Protein AF-A0A530AE31-F1 (afdb_monomer)

Solvent-accessible surface area (backbone atoms only — not comparable to full-atom values): 4579 Å² total; per-residue (Å²): 138,77,80,78,53,52,76,80,47,74,49,74,39,80,91,77,72,42,80,44,70,46,62,51,58,52,73,96,65,60,42,69,74,38,75,48,76,45,76,55,97,90,41,79,41,84,44,62,35,84,57,66,82,96,48,57,92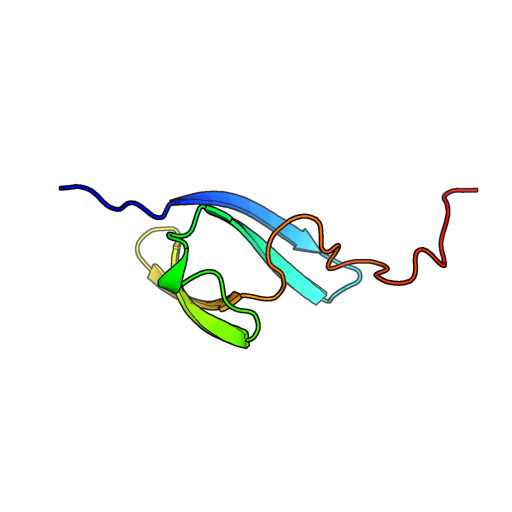,70,63,76,80,62,82,75,70,86,127

Sequence (67 aa):
LGRRSFTTSVAYGPTIGKNIALAYLPWPYAQEGRKLQVEYFGETYPVEVAGVGYKPLYDPENLKPRS

Nearest PDB structures (foldseek):
  1wsr-assembly1_A  TM=9.600E-01  e=7.223E-02  Homo sapiens
  3gir-assembly1_A  TM=8.232E-01  e=2.034E-01  Bartonella henselae
  6tcn-assembly2_B  TM=3.302E-01  e=2.229E+00  Homo sapiens
  6azx-assembly2_C  TM=3.111E-01  e=4.542E+00  Homo sapiens

Secondary structure (DSSP, 8-state):
---S-EEEEEEEETTTTEEEEEEE--GGG--TT-EEEEEETTEEEEEE----SS--SS-TT------

Radius of gyration: 13.47 Å; Cα contacts (8 Å, |Δi|>4): 79; chains: 1; bounding box: 34×26×37 Å

Mean predicted aligned error: 7.02 Å

Foldseek 3Di:
DDDQKDWDDWDQDVVVRDIDTDMDDPPVQQDFQRWDWDADPNDIDIDTNNHHDPQDPPPNVPPCDDD

Structure (mmCIF, N/CA/C/O backbone):
data_AF-A0A530AE31-F1
#
_entry.id   AF-A0A530AE31-F1
#
loop_
_atom_site.group_PDB
_atom_site.id
_atom_site.type_symbol
_atom_site.label_atom_id
_atom_site.label_alt_id
_atom_site.label_comp_id
_atom_site.label_asym_id
_atom_site.label_entity_id
_atom_site.label_seq_id
_atom_site.pdbx_PDB_ins_code
_atom_site.Cartn_x
_atom_site.Cartn_y
_atom_site.Cartn_z
_atom_site.occupancy
_atom_site.B_iso_or_equiv
_atom_site.auth_seq_id
_atom_site.auth_comp_id
_atom_site.auth_asym_id
_atom_site.auth_atom_id
_atom_site.pdbx_PDB_model_num
ATOM 1 N N . LEU A 1 1 ? -10.038 -1.863 22.066 1.00 52.97 1 LEU A N 1
ATOM 2 C CA . LEU A 1 1 ? -10.125 -2.452 20.709 1.00 52.97 1 LEU A CA 1
ATOM 3 C C . LEU A 1 1 ? -9.428 -1.478 19.752 1.00 52.97 1 LEU A C 1
ATOM 5 O O . LEU A 1 1 ? -10.023 -0.478 19.388 1.00 52.97 1 LEU A O 1
ATOM 9 N N . GLY A 1 2 ? -8.127 -1.656 19.503 1.00 74.19 2 GLY A N 1
ATOM 10 C CA . GLY A 1 2 ? -7.309 -0.680 18.763 1.00 74.19 2 GLY A CA 1
ATOM 11 C C . GLY A 1 2 ? -7.413 -0.812 17.240 1.00 74.19 2 GLY A C 1
ATOM 12 O O . GLY A 1 2 ? -8.044 -1.743 16.730 1.00 74.19 2 GLY A O 1
ATOM 13 N N . ARG A 1 3 ? -6.751 0.097 16.512 1.00 75.62 3 ARG A 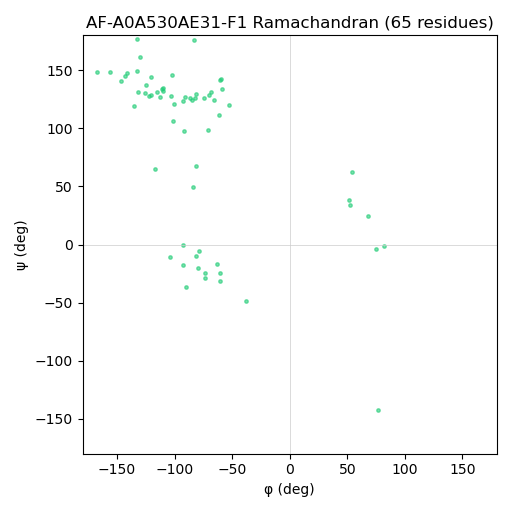N 1
ATOM 14 C CA . ARG A 1 3 ? -6.581 -0.002 15.054 1.00 75.62 3 ARG A CA 1
ATOM 15 C C . ARG A 1 3 ? -5.796 -1.284 14.751 1.00 75.62 3 ARG A C 1
ATOM 17 O O . ARG A 1 3 ? -4.628 -1.401 15.100 1.00 75.62 3 ARG A O 1
ATOM 24 N N . ARG A 1 4 ? -6.455 -2.264 14.126 1.00 78.81 4 ARG A N 1
ATOM 25 C CA . ARG A 1 4 ? -5.821 -3.524 13.682 1.00 78.81 4 ARG A CA 1
ATOM 26 C C . ARG A 1 4 ? -5.023 -3.363 12.387 1.00 78.81 4 ARG A C 1
ATOM 28 O O . ARG A 1 4 ? -4.397 -4.317 11.943 1.00 78.81 4 ARG A O 1
ATOM 35 N N . SER A 1 5 ? -5.085 -2.182 11.780 1.00 83.38 5 SER A N 1
ATOM 36 C CA . SER A 1 5 ? -4.334 -1.815 10.589 1.00 83.38 5 SER A CA 1
ATOM 37 C C . SER A 1 5 ? -3.274 -0.782 10.933 1.00 83.38 5 SER A C 1
ATOM 39 O O . SER A 1 5 ? -3.594 0.230 11.563 1.00 83.38 5 SER A O 1
ATOM 41 N N . PHE A 1 6 ? -2.047 -1.007 10.481 1.00 85.38 6 PHE A N 1
ATOM 42 C CA . PHE A 1 6 ? -0.953 -0.054 10.628 1.00 85.38 6 PHE A CA 1
ATOM 43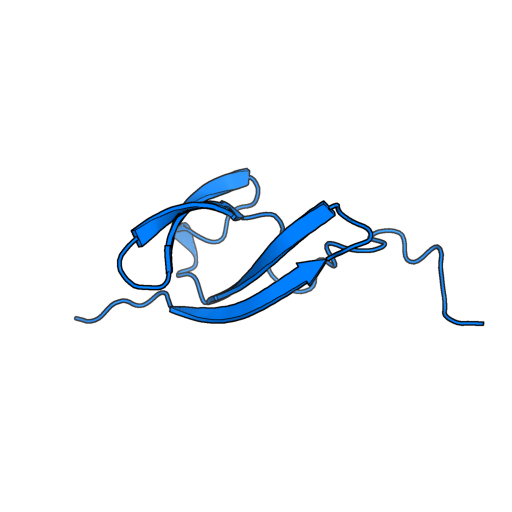 C C . PHE A 1 6 ? -0.022 -0.126 9.421 1.00 85.38 6 PHE A C 1
ATOM 45 O O . PHE A 1 6 ? 0.252 -1.203 8.886 1.00 85.38 6 PHE A O 1
ATOM 52 N N . THR A 1 7 ? 0.447 1.043 9.000 1.00 87.69 7 THR A N 1
ATOM 53 C CA . THR A 1 7 ? 1.468 1.189 7.964 1.00 87.69 7 THR A CA 1
ATOM 54 C C . THR A 1 7 ? 2.833 0.987 8.609 1.00 87.69 7 THR A C 1
ATOM 56 O O . THR A 1 7 ? 3.145 1.636 9.604 1.00 87.69 7 THR A O 1
ATOM 59 N N . THR A 1 8 ? 3.638 0.073 8.078 1.00 86.19 8 THR A N 1
ATOM 60 C CA . THR A 1 8 ? 4.978 -0.229 8.599 1.00 86.19 8 THR A CA 1
ATOM 61 C C . THR A 1 8 ? 6.050 0.624 7.950 1.00 86.19 8 THR A C 1
ATOM 63 O O . THR A 1 8 ? 7.028 0.994 8.595 1.00 86.19 8 THR A O 1
ATOM 66 N N . SER A 1 9 ? 5.912 0.911 6.658 1.00 85.94 9 SER A N 1
ATOM 67 C CA . SER A 1 9 ? 6.917 1.639 5.886 1.00 85.94 9 SER A CA 1
ATOM 68 C C . SER A 1 9 ? 6.276 2.313 4.683 1.00 85.94 9 SER A C 1
ATOM 70 O O . SER A 1 9 ? 5.325 1.786 4.109 1.00 85.94 9 SER A O 1
ATOM 72 N N . VAL A 1 10 ? 6.816 3.462 4.285 1.00 88.69 10 VAL A N 1
ATOM 73 C CA . VAL A 1 10 ? 6.417 4.187 3.075 1.00 88.69 10 VAL A CA 1
ATOM 74 C C . VAL A 1 10 ? 7.680 4.560 2.311 1.00 88.69 10 VAL A C 1
ATOM 76 O O . VAL A 1 10 ? 8.624 5.079 2.900 1.00 88.69 10 VAL A O 1
ATOM 79 N N . ALA A 1 11 ? 7.707 4.276 1.014 1.00 87.38 11 ALA A N 1
ATOM 80 C CA . ALA A 1 11 ? 8.816 4.597 0.129 1.00 87.38 11 ALA A CA 1
ATOM 81 C C . ALA A 1 11 ? 8.293 5.053 -1.235 1.00 87.38 11 ALA A C 1
ATOM 83 O O . ALA A 1 11 ? 7.265 4.576 -1.713 1.00 87.38 11 ALA A O 1
ATOM 84 N N . TYR A 1 12 ? 9.014 5.961 -1.889 1.00 86.81 12 TYR A N 1
ATOM 85 C CA . TYR A 1 12 ? 8.708 6.351 -3.261 1.00 86.81 12 TYR A CA 1
ATOM 86 C C . TYR A 1 12 ? 9.355 5.369 -4.238 1.00 86.81 12 TYR A C 1
ATOM 88 O O . TYR A 1 12 ? 10.566 5.155 -4.194 1.00 86.81 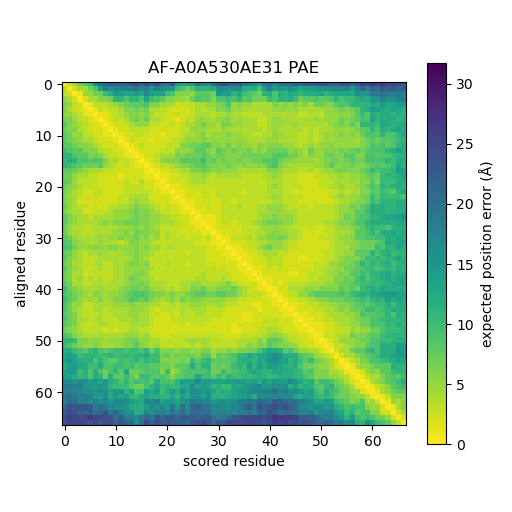12 TYR A O 1
ATOM 96 N N . GLY A 1 13 ? 8.553 4.766 -5.117 1.00 86.62 13 GLY A N 1
ATOM 97 C CA . GLY A 1 13 ? 9.039 3.900 -6.186 1.00 86.62 13 GLY A CA 1
ATOM 98 C C . GLY A 1 13 ? 9.274 4.711 -7.461 1.00 86.62 13 GLY A C 1
ATOM 99 O O . GLY A 1 13 ? 8.307 4.915 -8.198 1.00 86.62 13 GLY A O 1
ATOM 100 N N . PRO A 1 14 ? 10.510 5.147 -7.779 1.00 83.62 14 PRO A N 1
ATOM 101 C CA . PRO A 1 14 ? 10.767 6.030 -8.921 1.00 83.62 14 PRO A CA 1
ATOM 102 C C . PRO A 1 14 ? 10.364 5.405 -10.259 1.00 83.62 14 PRO A C 1
ATOM 104 O O . PRO A 1 14 ? 9.909 6.112 -11.148 1.00 83.62 14 PRO A O 1
ATOM 107 N N . THR A 1 15 ? 10.460 4.079 -10.395 1.00 80.75 15 THR A N 1
ATOM 108 C CA . THR A 1 15 ? 10.070 3.382 -11.629 1.00 80.75 15 THR A CA 1
ATOM 109 C C . THR A 1 15 ? 8.557 3.296 -11.831 1.00 80.75 15 THR A C 1
ATOM 111 O O . THR A 1 15 ? 8.096 3.254 -12.964 1.00 80.75 15 THR A O 1
ATOM 114 N N . ILE A 1 16 ? 7.781 3.2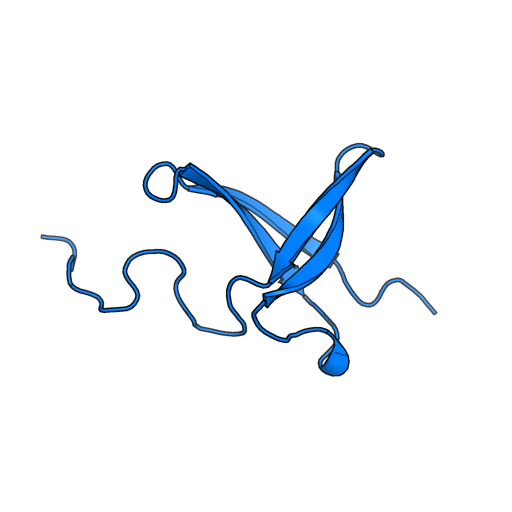74 -10.746 1.00 79.44 16 ILE A N 1
ATOM 115 C CA . ILE A 1 16 ? 6.309 3.228 -10.793 1.00 79.44 16 ILE A CA 1
ATOM 116 C C . ILE A 1 16 ? 5.729 4.655 -10.750 1.00 79.44 16 ILE A C 1
ATOM 118 O O . ILE A 1 16 ? 4.573 4.867 -11.110 1.00 79.44 16 ILE A O 1
ATOM 122 N N . GLY A 1 17 ? 6.524 5.642 -10.319 1.00 85.00 17 GLY A N 1
ATOM 123 C CA . GLY A 1 17 ? 6.100 7.034 -10.168 1.00 85.00 17 GLY A CA 1
ATOM 124 C C . GLY A 1 17 ? 5.075 7.231 -9.050 1.00 85.00 17 GLY A C 1
ATOM 125 O O . GLY A 1 17 ? 4.265 8.152 -9.108 1.00 85.00 17 GLY A O 1
ATOM 126 N N . LYS A 1 18 ? 5.051 6.334 -8.055 1.00 86.50 18 LYS A N 1
ATOM 127 C CA . LYS A 1 18 ? 4.050 6.322 -6.978 1.00 86.50 18 LYS A CA 1
ATOM 128 C C . LYS A 1 18 ? 4.702 6.165 -5.609 1.00 86.50 18 LYS A C 1
ATOM 130 O O . LYS A 1 18 ? 5.720 5.489 -5.460 1.00 86.50 18 LYS A O 1
ATOM 135 N N . ASN A 1 19 ? 4.062 6.752 -4.599 1.00 88.12 19 ASN A N 1
ATOM 136 C CA . ASN A 1 19 ? 4.342 6.448 -3.199 1.00 88.12 19 ASN A CA 1
ATOM 137 C C . ASN A 1 19 ? 3.751 5.078 -2.859 1.00 88.12 19 ASN A C 1
ATOM 139 O O . ASN A 1 19 ? 2.568 4.832 -3.087 1.00 88.12 19 ASN A O 1
ATOM 143 N N . ILE A 1 20 ? 4.583 4.192 -2.327 1.00 89.06 20 ILE A N 1
ATOM 144 C CA . ILE A 1 20 ? 4.238 2.818 -1.984 1.00 89.06 20 ILE A CA 1
ATOM 145 C C . ILE A 1 20 ? 4.298 2.690 -0.470 1.00 89.06 20 ILE A C 1
ATOM 147 O O . ILE A 1 20 ? 5.306 3.020 0.152 1.00 89.06 20 ILE A O 1
ATOM 151 N N . ALA A 1 21 ? 3.217 2.194 0.119 1.00 89.62 21 ALA A N 1
ATOM 152 C CA . ALA A 1 21 ? 3.123 1.939 1.544 1.00 89.62 21 ALA A CA 1
ATOM 153 C C . ALA A 1 21 ? 2.964 0.437 1.793 1.00 89.62 21 ALA A C 1
ATOM 155 O O . ALA A 1 21 ? 2.115 -0.213 1.185 1.00 89.62 21 ALA A O 1
ATOM 156 N N . LEU A 1 22 ? 3.764 -0.102 2.710 1.00 88.69 22 LEU A N 1
ATOM 157 C CA . LEU A 1 22 ? 3.565 -1.430 3.273 1.00 88.69 22 LEU A CA 1
ATOM 158 C C . LEU A 1 22 ? 2.696 -1.292 4.517 1.00 88.69 22 LEU A C 1
ATOM 160 O O . LEU A 1 22 ? 2.998 -0.500 5.410 1.00 88.69 22 LEU A O 1
ATOM 164 N N . ALA A 1 23 ? 1.607 -2.052 4.572 1.00 89.62 23 ALA A N 1
ATOM 165 C CA . ALA A 1 23 ? 0.675 -2.010 5.684 1.00 89.62 23 ALA A CA 1
ATOM 166 C C . ALA A 1 23 ? 0.127 -3.398 5.998 1.00 89.62 23 ALA A C 1
ATOM 168 O O . ALA A 1 23 ? -0.143 -4.197 5.101 1.00 89.62 23 ALA A O 1
ATOM 169 N N . TYR A 1 24 ? -0.094 -3.651 7.284 1.00 88.75 24 TYR A N 1
ATOM 170 C CA . TYR A 1 24 ? -0.896 -4.782 7.719 1.00 88.75 24 TYR A CA 1
ATOM 171 C C . TYR A 1 24 ? -2.360 -4.366 7.736 1.00 88.75 24 TYR A C 1
ATOM 173 O O . TYR A 1 24 ? -2.730 -3.367 8.354 1.00 88.75 24 TYR A O 1
ATOM 181 N N . LEU A 1 25 ? -3.194 -5.137 7.044 1.00 88.25 25 LEU A N 1
ATOM 182 C CA . LEU A 1 25 ? -4.634 -4.936 6.963 1.00 88.25 25 LEU A CA 1
ATOM 183 C C . LEU A 1 25 ? -5.346 -6.185 7.493 1.00 88.25 25 LEU A C 1
ATOM 185 O O . LEU A 1 25 ? -4.880 -7.300 7.250 1.00 88.25 25 LEU A O 1
ATOM 189 N N . PRO A 1 26 ? -6.491 -6.042 8.182 1.00 89.19 26 PRO A N 1
ATOM 190 C CA . PRO A 1 26 ? -7.339 -7.187 8.465 1.00 89.19 26 PRO A CA 1
ATOM 191 C C . PRO A 1 26 ? -7.786 -7.841 7.154 1.00 89.19 26 PRO A C 1
ATOM 193 O O . PRO A 1 26 ? -8.128 -7.139 6.203 1.00 89.19 26 PRO A O 1
ATOM 196 N N . TRP A 1 27 ? -7.865 -9.173 7.147 1.00 85.75 27 TRP A N 1
ATOM 197 C CA . TRP A 1 27 ? -8.292 -9.988 6.003 1.00 85.75 27 TRP A CA 1
ATOM 198 C C . TRP A 1 27 ? -9.446 -9.410 5.154 1.00 85.75 27 TRP A C 1
ATOM 200 O O . TRP A 1 27 ? -9.276 -9.313 3.942 1.00 85.75 27 TRP A O 1
ATOM 210 N N . PRO A 1 28 ? -10.581 -8.939 5.722 1.00 87.06 28 PRO A N 1
ATOM 211 C CA . PRO A 1 28 ? -11.684 -8.396 4.917 1.00 87.06 28 PRO A CA 1
ATOM 212 C C . PRO A 1 28 ? -11.343 -7.127 4.113 1.00 87.06 28 PRO A C 1
ATOM 214 O O . PRO A 1 28 ? -12.088 -6.773 3.202 1.00 87.06 28 PRO A O 1
ATOM 217 N N . TYR A 1 29 ? -10.248 -6.436 4.438 1.00 85.62 29 TYR A N 1
ATOM 218 C CA . TYR A 1 29 ? -9.785 -5.232 3.739 1.00 85.62 29 TYR A CA 1
ATOM 219 C C . TYR A 1 29 ? -8.584 -5.489 2.822 1.00 85.62 29 TYR A C 1
ATOM 221 O O . TYR A 1 29 ? -8.241 -4.619 2.025 1.00 85.62 29 TYR A O 1
ATOM 229 N N . ALA A 1 30 ? -7.953 -6.662 2.915 1.00 86.75 30 ALA A N 1
ATOM 230 C CA . ALA A 1 30 ? -6.818 -7.064 2.091 1.00 86.75 30 ALA A CA 1
ATOM 231 C C . ALA A 1 30 ? -7.314 -7.571 0.721 1.00 86.75 30 ALA A C 1
ATOM 233 O O . ALA A 1 30 ? -7.244 -8.754 0.401 1.00 86.75 30 ALA A O 1
ATOM 234 N N . GLN A 1 31 ? -7.873 -6.658 -0.076 1.00 88.31 31 GLN A N 1
ATOM 235 C CA . GLN A 1 31 ? -8.398 -6.918 -1.418 1.00 88.31 31 GLN A CA 1
ATOM 236 C C . GLN A 1 31 ? -7.748 -5.949 -2.401 1.00 88.31 31 GLN A C 1
ATOM 238 O O . GLN A 1 31 ? -7.737 -4.749 -2.146 1.00 88.31 31 GLN A O 1
ATOM 243 N N . GLU A 1 32 ? -7.226 -6.447 -3.518 1.00 88.62 32 GLU A N 1
ATOM 244 C CA . GLU A 1 32 ? -6.656 -5.595 -4.570 1.00 88.62 32 GLU A CA 1
ATOM 245 C C . GLU A 1 32 ? -7.699 -4.628 -5.141 1.00 88.62 32 GLU A C 1
ATOM 247 O O . GLU A 1 32 ? -8.878 -4.960 -5.257 1.00 88.62 32 GLU A O 1
ATOM 252 N N . GLY A 1 33 ? -7.277 -3.400 -5.442 1.00 88.44 33 GLY A N 1
ATOM 253 C CA . GLY A 1 33 ? -8.162 -2.329 -5.910 1.00 88.44 33 GLY A CA 1
ATOM 254 C C . GLY A 1 33 ? -9.033 -1.700 -4.816 1.00 88.44 33 GLY A C 1
ATOM 255 O O . GLY A 1 33 ? -9.752 -0.728 -5.063 1.00 88.44 33 GLY A O 1
ATOM 256 N N . ARG A 1 34 ? -8.980 -2.211 -3.577 1.00 90.88 34 ARG A N 1
ATOM 257 C CA . ARG A 1 34 ? -9.703 -1.622 -2.447 1.00 90.88 34 ARG A CA 1
ATOM 258 C C . ARG A 1 34 ? -9.141 -0.237 -2.145 1.00 90.88 34 ARG A C 1
ATOM 260 O O . ARG A 1 34 ? -7.960 -0.089 -1.836 1.00 90.88 34 ARG A O 1
ATOM 267 N N . LYS A 1 35 ? -10.016 0.766 -2.149 1.00 91.94 35 LYS A N 1
ATOM 268 C CA . LYS A 1 35 ? -9.685 2.120 -1.701 1.00 91.94 35 LYS A CA 1
ATOM 269 C C . LYS A 1 35 ? -9.765 2.204 -0.183 1.00 91.94 35 LYS A C 1
ATOM 271 O O . LYS A 1 35 ? -10.760 1.798 0.420 1.00 91.94 35 LYS A O 1
ATOM 276 N N . LEU A 1 36 ? -8.711 2.727 0.421 1.00 90.50 36 LEU A N 1
ATOM 277 C CA . LEU A 1 36 ? -8.577 2.947 1.853 1.00 90.50 36 LEU A CA 1
ATOM 278 C C . LEU A 1 36 ? -8.047 4.360 2.099 1.00 90.50 36 LEU A C 1
ATOM 280 O O . LEU A 1 36 ? -7.766 5.122 1.176 1.00 90.50 36 LEU A O 1
ATOM 284 N N . GLN A 1 37 ? -7.938 4.709 3.372 1.00 91.19 37 GLN A N 1
ATOM 285 C CA . GLN A 1 37 ? -7.419 5.989 3.822 1.00 91.19 37 GLN A CA 1
ATOM 286 C C . GLN A 1 37 ? -6.228 5.732 4.737 1.00 91.19 37 GLN A C 1
ATOM 288 O O . GLN A 1 37 ? -6.333 4.943 5.680 1.00 91.19 37 GLN A O 1
ATOM 293 N N . VAL A 1 38 ? -5.104 6.379 4.442 1.00 89.81 38 VAL A N 1
ATOM 294 C CA . VAL A 1 38 ? -3.903 6.353 5.280 1.00 89.81 38 VAL A CA 1
ATOM 295 C C . VAL A 1 38 ? -3.719 7.724 5.889 1.00 89.81 38 VAL A C 1
ATOM 297 O O . VAL A 1 38 ? -3.822 8.739 5.212 1.00 89.81 38 VAL A O 1
ATOM 300 N N . GLU A 1 39 ? -3.441 7.734 7.181 1.00 89.00 39 GLU A N 1
ATOM 301 C CA . GLU A 1 39 ? -3.101 8.943 7.907 1.00 89.00 39 GLU A CA 1
ATOM 302 C C . GLU A 1 39 ? -1.581 9.102 7.909 1.00 89.00 39 GLU A C 1
ATOM 304 O O . GLU A 1 39 ? -0.856 8.195 8.326 1.00 89.00 39 GLU A O 1
ATOM 309 N N . TYR A 1 40 ? -1.100 10.235 7.413 1.00 86.44 40 TYR A N 1
ATOM 310 C CA . TYR A 1 40 ? 0.313 10.573 7.335 1.00 86.44 40 TYR A CA 1
ATOM 311 C C . TYR A 1 40 ? 0.488 12.014 7.814 1.00 86.44 40 TYR A C 1
ATOM 313 O O . TYR A 1 40 ? -0.120 12.926 7.264 1.00 86.44 40 TYR A O 1
ATO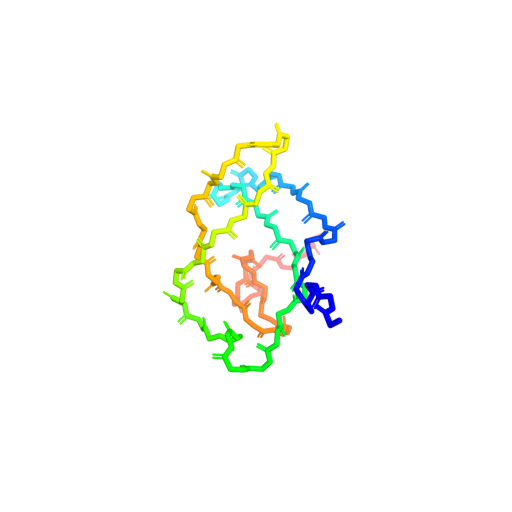M 321 N N . PHE A 1 41 ? 1.265 12.208 8.885 1.00 86.00 41 PHE A N 1
ATOM 322 C CA . PHE A 1 41 ? 1.442 13.510 9.549 1.00 86.00 41 PHE A CA 1
ATOM 323 C C . PHE A 1 41 ? 0.130 14.227 9.941 1.00 86.00 41 PHE A C 1
ATOM 325 O O . PHE A 1 41 ? 0.055 15.449 9.929 1.00 86.00 41 PHE A O 1
ATOM 332 N N . GLY A 1 42 ? -0.905 13.469 10.321 1.00 88.38 42 GLY A N 1
ATOM 333 C CA . GLY A 1 42 ? -2.208 14.017 10.725 1.00 88.38 42 GLY A CA 1
ATOM 334 C C . GLY A 1 42 ? -3.132 14.380 9.558 1.00 88.38 42 GLY A C 1
ATOM 335 O O . GLY A 1 42 ? -4.278 14.764 9.780 1.00 88.38 42 GLY A O 1
ATOM 336 N N . GLU A 1 43 ? -2.675 14.202 8.320 1.00 90.12 43 GLU A N 1
ATOM 337 C CA . GLU A 1 43 ? -3.495 14.348 7.124 1.00 90.12 43 GLU A CA 1
ATOM 338 C C . GLU A 1 43 ? -3.907 12.984 6.576 1.00 90.12 43 GLU A C 1
ATOM 340 O O . GLU A 1 43 ? -3.174 11.998 6.664 1.00 90.12 43 GLU A O 1
ATOM 345 N N . THR A 1 44 ? -5.110 12.919 6.007 1.00 91.06 44 THR A N 1
ATOM 346 C CA . THR A 1 44 ? -5.655 11.680 5.450 1.00 91.06 44 THR A CA 1
ATOM 347 C C . THR A 1 44 ? -5.494 11.670 3.939 1.00 91.06 44 THR A C 1
ATOM 349 O O . THR A 1 44 ? -6.044 12.51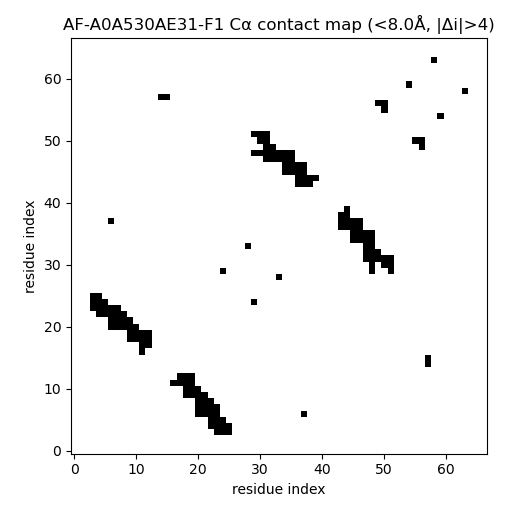9 3.241 1.00 91.06 44 THR A O 1
ATOM 352 N N . TYR A 1 45 ? -4.784 10.670 3.433 1.00 90.06 45 TYR A N 1
ATOM 353 C CA . TYR A 1 45 ? -4.532 10.478 2.015 1.00 90.06 45 TYR A CA 1
ATOM 354 C C . TYR A 1 45 ? -5.301 9.259 1.494 1.00 90.06 45 TYR A C 1
ATOM 356 O O . TYR A 1 45 ? -5.283 8.196 2.132 1.00 90.06 45 TYR A O 1
ATOM 364 N N . PRO A 1 46 ? -5.974 9.372 0.334 1.00 91.88 46 PRO A N 1
ATOM 365 C CA . PRO A 1 46 ? -6.583 8.224 -0.313 1.00 91.88 46 PRO A CA 1
ATOM 366 C C . PRO A 1 46 ? -5.487 7.294 -0.837 1.00 91.88 46 PRO A C 1
ATOM 368 O O . PRO A 1 46 ? -4.555 7.726 -1.515 1.00 91.88 46 PRO A O 1
ATOM 371 N N . VAL A 1 47 ? -5.616 6.006 -0.541 1.00 92.12 47 VAL A N 1
ATOM 372 C CA . VAL A 1 47 ? -4.712 4.965 -1.034 1.00 92.12 47 VAL A CA 1
ATOM 373 C C . VAL A 1 47 ? -5.502 3.816 -1.636 1.00 92.12 47 VAL A C 1
ATOM 375 O O . VAL A 1 47 ? -6.685 3.628 -1.353 1.00 92.12 47 VAL A O 1
ATOM 378 N N . GLU A 1 48 ? -4.828 3.019 -2.450 1.00 92.69 48 GLU A N 1
ATOM 379 C CA . GLU A 1 48 ? -5.386 1.819 -3.055 1.00 92.69 48 GLU A CA 1
ATOM 380 C C . GLU A 1 48 ? -4.498 0.625 -2.722 1.00 92.69 48 GLU A C 1
ATOM 382 O O . GLU A 1 48 ? -3.269 0.718 -2.763 1.00 92.69 48 GLU A O 1
ATOM 387 N N . VAL A 1 49 ? -5.119 -0.502 -2.379 1.00 91.12 49 VAL A N 1
ATOM 388 C CA . VAL A 1 49 ? -4.405 -1.762 -2.171 1.00 91.12 49 VAL A CA 1
ATOM 389 C C . VAL A 1 49 ? -3.932 -2.270 -3.529 1.00 91.12 49 VAL A C 1
ATOM 391 O O . VAL A 1 49 ? -4.690 -2.872 -4.285 1.00 91.12 49 VAL A O 1
ATOM 394 N N . ALA A 1 50 ? -2.667 -2.004 -3.838 1.00 86.75 50 ALA A N 1
ATOM 395 C CA . ALA A 1 50 ? -2.073 -2.374 -5.117 1.00 86.75 50 ALA A CA 1
ATOM 396 C C . ALA A 1 50 ? -1.659 -3.860 -5.190 1.00 86.75 50 ALA A C 1
ATOM 398 O O . ALA A 1 50 ? -1.506 -4.401 -6.278 1.00 86.75 50 ALA A O 1
ATOM 399 N N . GLY A 1 51 ? -1.487 -4.529 -4.046 1.00 85.94 51 GLY A N 1
ATOM 400 C CA . GLY A 1 51 ? -1.132 -5.946 -3.972 1.00 85.94 51 GLY A CA 1
ATOM 401 C C . GLY A 1 51 ? -1.314 -6.498 -2.562 1.00 85.94 51 GLY A C 1
ATOM 402 O O . GLY A 1 51 ? -1.163 -5.768 -1.580 1.00 85.94 51 GLY A O 1
ATOM 403 N N . VAL A 1 52 ? -1.654 -7.783 -2.459 1.00 84.62 52 VAL A N 1
ATOM 404 C CA . VAL A 1 52 ? -1.806 -8.492 -1.179 1.00 84.62 52 VAL A CA 1
ATOM 405 C C . VAL A 1 52 ? -0.829 -9.666 -1.135 1.00 84.62 52 VAL A C 1
ATOM 407 O O . VAL A 1 52 ? -0.793 -10.490 -2.047 1.00 84.62 52 VAL A O 1
ATOM 410 N N . GLY A 1 53 ? -0.040 -9.759 -0.062 1.00 80.94 53 GLY A N 1
ATOM 411 C CA . GLY A 1 53 ? 0.962 -10.815 0.106 1.00 80.94 53 GLY A CA 1
ATOM 412 C C . GLY A 1 53 ? 2.227 -10.582 -0.728 1.00 80.94 53 GLY A C 1
ATOM 413 O O . GLY A 1 53 ? 2.688 -9.452 -0.867 1.00 80.94 53 GLY A O 1
ATOM 414 N N . TYR A 1 54 ? 2.807 -11.657 -1.269 1.00 68.38 54 TYR A N 1
ATOM 415 C CA . TYR A 1 54 ? 4.046 -11.628 -2.061 1.00 68.38 54 TYR A CA 1
ATOM 416 C C . TYR A 1 54 ? 3.781 -11.275 -3.535 1.00 68.38 54 TYR A C 1
ATOM 418 O O . TYR A 1 54 ? 4.203 -11.977 -4.449 1.00 68.38 54 TYR A O 1
ATOM 426 N N . LYS A 1 55 ? 3.024 -10.204 -3.778 1.00 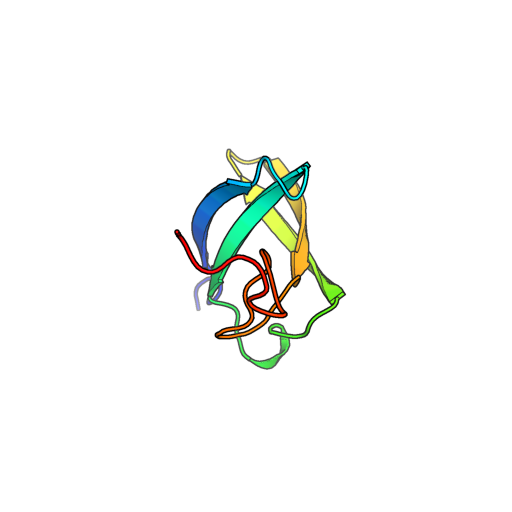70.25 55 LYS A N 1
ATOM 427 C CA . LYS A 1 55 ? 2.839 -9.657 -5.124 1.00 70.25 55 LYS A CA 1
ATOM 428 C C . LYS A 1 55 ? 3.732 -8.430 -5.283 1.00 70.25 55 LYS A C 1
ATOM 430 O O . LYS A 1 55 ? 3.440 -7.395 -4.678 1.00 70.25 55 LYS A O 1
ATOM 435 N N . PRO A 1 56 ? 4.836 -8.531 -6.038 1.00 65.88 56 PRO A N 1
ATOM 436 C CA . PRO A 1 56 ? 5.716 -7.398 -6.239 1.00 65.88 56 PRO A CA 1
ATOM 437 C C . PRO A 1 56 ? 5.019 -6.362 -7.129 1.00 65.88 56 PRO A C 1
ATOM 439 O O . PRO A 1 56 ? 4.500 -6.672 -8.197 1.00 65.88 56 PRO A O 1
ATOM 442 N N . LEU A 1 57 ? 5.000 -5.110 -6.670 1.00 69.38 57 LEU A N 1
ATOM 443 C CA . LEU A 1 57 ? 4.482 -3.987 -7.463 1.00 69.38 57 LEU A CA 1
ATOM 444 C C . LEU A 1 57 ? 5.443 -3.589 -8.587 1.00 69.38 57 LEU A C 1
ATOM 446 O O . LEU A 1 57 ? 5.032 -3.005 -9.584 1.00 69.38 57 LEU A O 1
ATOM 450 N N . TYR A 1 58 ? 6.726 -3.891 -8.405 1.00 61.78 58 TYR A N 1
ATOM 451 C CA . TYR A 1 58 ? 7.774 -3.689 -9.390 1.00 61.78 58 TYR A CA 1
ATOM 452 C C . TYR A 1 58 ? 8.128 -5.032 -10.025 1.00 61.78 58 TYR A C 1
ATOM 454 O O . TYR A 1 58 ? 8.445 -5.970 -9.303 1.00 61.78 58 TYR A O 1
ATOM 462 N N . ASP A 1 59 ? 8.106 -5.085 -11.357 1.00 66.12 59 ASP A N 1
ATOM 463 C CA . ASP A 1 59 ? 8.473 -6.262 -12.152 1.00 66.12 59 ASP A CA 1
ATOM 464 C C . ASP A 1 59 ? 7.701 -7.551 -11.776 1.00 66.12 59 ASP A C 1
ATOM 466 O O . ASP A 1 59 ? 8.296 -8.535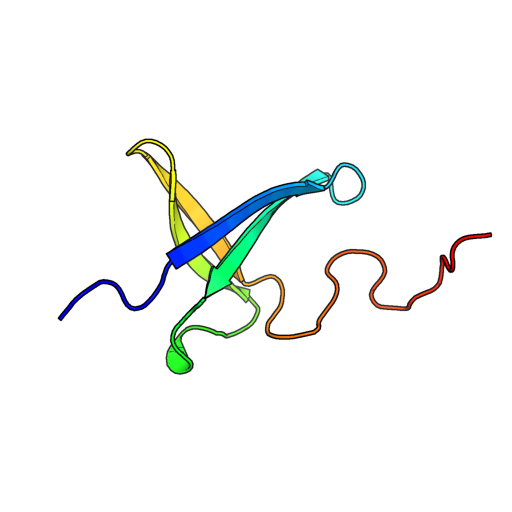 -11.337 1.00 66.12 59 ASP A O 1
ATOM 470 N N . PRO A 1 60 ? 6.360 -7.569 -11.937 1.00 64.31 60 PRO A N 1
ATOM 471 C CA . PRO A 1 60 ? 5.536 -8.740 -11.619 1.00 64.31 60 PRO A CA 1
ATOM 472 C C . PRO A 1 60 ? 5.892 -9.984 -12.443 1.00 64.31 60 PRO A C 1
ATOM 474 O O . PRO A 1 60 ? 5.653 -11.102 -11.993 1.00 64.31 60 PRO A O 1
ATOM 477 N N . GLU A 1 61 ? 6.475 -9.793 -13.627 1.00 69.06 61 GLU A N 1
ATOM 478 C CA . GLU A 1 61 ? 6.910 -10.864 -14.527 1.00 69.06 61 GLU A CA 1
ATOM 479 C C . GLU A 1 61 ? 8.383 -11.261 -14.316 1.00 69.06 61 GLU A C 1
ATOM 481 O O . GLU A 1 61 ? 8.864 -12.183 -14.972 1.00 69.06 61 GLU A O 1
ATOM 486 N N . ASN A 1 62 ? 9.088 -10.609 -13.379 1.00 63.78 62 ASN A N 1
ATOM 487 C CA . ASN A 1 62 ? 10.497 -10.858 -13.061 1.00 63.78 62 ASN A CA 1
ATOM 488 C C . ASN A 1 62 ? 11.408 -10.838 -14.309 1.00 63.78 62 ASN A C 1
ATOM 490 O O . ASN A 1 62 ? 12.320 -11.654 -14.457 1.00 63.78 62 ASN A O 1
ATOM 494 N N . LEU A 1 63 ? 11.127 -9.925 -15.242 1.00 67.06 63 LEU A N 1
ATOM 495 C CA . LEU A 1 63 ? 11.816 -9.805 -16.528 1.00 67.06 63 LEU A CA 1
ATOM 496 C C . LEU A 1 63 ? 13.141 -9.044 -16.421 1.00 67.06 63 LEU A C 1
ATOM 498 O O . LEU A 1 63 ? 13.915 -9.022 -17.380 1.00 67.06 63 LEU A O 1
ATOM 502 N N . LYS A 1 64 ? 13.427 -8.419 -15.273 1.00 63.59 64 LYS A N 1
ATOM 503 C CA . LYS A 1 64 ? 14.690 -7.731 -14.987 1.00 63.59 64 LYS A CA 1
ATOM 504 C C . LYS A 1 64 ? 15.421 -8.394 -13.817 1.00 63.59 64 LYS A C 1
ATOM 506 O O . LYS A 1 64 ? 15.623 -7.750 -12.780 1.00 63.59 64 LYS A O 1
ATOM 511 N N . PRO A 1 65 ? 15.876 -9.654 -13.965 1.00 62.09 65 PRO A N 1
ATOM 512 C CA . PRO A 1 65 ? 16.824 -10.211 -13.017 1.00 62.09 65 PRO A CA 1
ATOM 513 C C . PRO A 1 65 ? 18.077 -9.327 -13.022 1.00 62.09 65 PRO A C 1
ATOM 515 O O . PRO A 1 65 ? 18.556 -8.909 -14.078 1.00 62.09 65 PRO A O 1
ATOM 518 N N . ARG A 1 66 ? 18.576 -8.982 -11.831 1.00 59.84 66 ARG A N 1
ATOM 519 C CA . ARG A 1 66 ? 19.814 -8.203 -11.677 1.00 59.84 66 ARG A CA 1
ATOM 520 C C . ARG A 1 66 ? 20.928 -8.896 -12.476 1.00 59.84 66 ARG A C 1
ATOM 522 O O . ARG A 1 66 ? 21.201 -10.064 -12.209 1.00 59.84 66 ARG A O 1
ATOM 529 N N . SER A 1 67 ? 21.509 -8.196 -13.456 1.00 58.81 67 SER A N 1
ATOM 530 C CA . SER A 1 67 ? 22.777 -8.597 -14.088 1.00 58.81 67 SER A CA 1
ATOM 531 C C . SER A 1 67 ? 23.945 -8.406 -13.131 1.00 58.81 67 SER A C 1
ATOM 533 O O . SER A 1 67 ? 23.849 -7.502 -12.265 1.00 58.81 67 SER A O 1
#

pLDDT: mean 81.92, std 10.34, range [52.97, 92.69]